Protein AF-A0A357V239-F1 (afdb_monomer)

Structure (mmCIF, N/CA/C/O backbone):
data_AF-A0A357V239-F1
#
_entry.id   AF-A0A357V239-F1
#
loop_
_atom_site.group_PDB
_atom_site.id
_atom_site.type_symbol
_atom_site.label_atom_id
_atom_site.label_alt_id
_atom_site.label_comp_id
_atom_site.label_asym_id
_atom_site.label_entity_id
_atom_site.label_seq_id
_atom_site.pdbx_PDB_ins_code
_atom_site.Cartn_x
_atom_site.Cartn_y
_atom_site.Cartn_z
_atom_site.occupancy
_atom_site.B_iso_or_equiv
_atom_site.auth_seq_id
_atom_site.auth_comp_id
_atom_site.auth_asym_id
_atom_site.auth_atom_id
_atom_site.pdbx_PDB_model_num
ATOM 1 N N . HIS A 1 1 ? -3.108 10.289 6.604 1.00 75.75 1 HIS A N 1
ATOM 2 C CA . HIS A 1 1 ? -3.024 10.684 5.179 1.00 75.75 1 HIS A CA 1
ATOM 3 C C . HIS A 1 1 ? -1.623 11.129 4.774 1.00 75.75 1 HIS A C 1
ATOM 5 O O . HIS A 1 1 ? -1.155 10.671 3.743 1.00 75.75 1 HIS A O 1
ATOM 11 N N . GLU A 1 2 ? -0.924 11.922 5.594 1.00 83.00 2 GLU A N 1
ATOM 12 C CA . GLU A 1 2 ? 0.422 12.450 5.290 1.00 83.00 2 GLU A CA 1
ATOM 13 C C . GLU A 1 2 ? 1.502 11.390 5.030 1.00 83.00 2 GLU A C 1
ATOM 15 O O . GLU A 1 2 ? 2.431 11.656 4.282 1.00 83.00 2 GLU A O 1
ATOM 20 N N . ILE A 1 3 ? 1.356 10.178 5.579 1.00 79.88 3 ILE A N 1
ATOM 21 C CA . ILE A 1 3 ? 2.270 9.057 5.308 1.00 79.88 3 ILE A CA 1
ATOM 22 C C . ILE A 1 3 ? 1.857 8.272 4.045 1.00 79.88 3 ILE A C 1
ATOM 24 O O . ILE A 1 3 ? 2.708 7.830 3.279 1.00 79.88 3 ILE A O 1
ATOM 28 N N . ARG A 1 4 ? 0.551 8.149 3.758 1.00 85.31 4 ARG A N 1
ATOM 29 C CA . ARG A 1 4 ? 0.061 7.428 2.565 1.00 85.31 4 ARG A CA 1
ATOM 30 C C . ARG A 1 4 ? 0.371 8.162 1.265 1.00 85.31 4 ARG A C 1
ATOM 32 O O . ARG A 1 4 ? 0.709 7.521 0.281 1.00 85.31 4 ARG A O 1
ATOM 39 N N . THR A 1 5 ? 0.267 9.4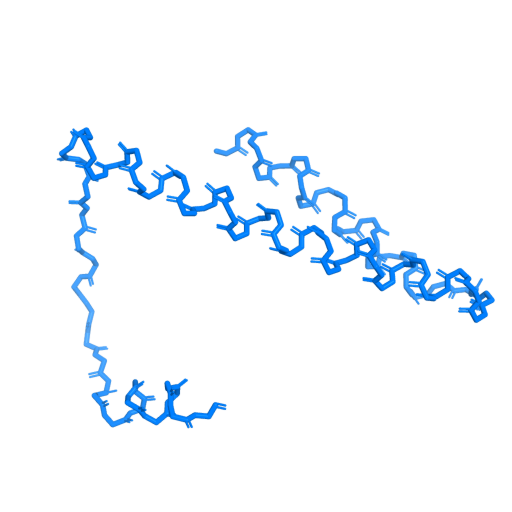92 1.243 1.00 92.38 5 THR A N 1
ATOM 40 C CA . THR A 1 5 ? 0.528 10.298 0.038 1.00 92.38 5 THR A CA 1
ATOM 41 C C . THR A 1 5 ? 1.928 10.072 -0.557 1.00 92.38 5 THR A C 1
ATOM 43 O O . THR A 1 5 ? 2.001 9.759 -1.746 1.00 92.38 5 THR A O 1
ATOM 46 N N . PRO A 1 6 ? 3.039 10.173 0.203 1.00 89.44 6 PRO A N 1
ATOM 47 C CA . PRO A 1 6 ? 4.368 9.915 -0.348 1.00 89.44 6 PRO A CA 1
ATOM 48 C C . PRO A 1 6 ? 4.560 8.448 -0.755 1.00 89.44 6 PRO A C 1
ATOM 50 O O . PRO A 1 6 ? 5.140 8.192 -1.807 1.00 89.44 6 PRO A O 1
ATOM 53 N N . MET A 1 7 ? 4.024 7.492 0.011 1.00 91.25 7 MET A N 1
ATOM 54 C CA . MET A 1 7 ? 4.122 6.064 -0.320 1.00 91.25 7 MET A CA 1
ATOM 55 C C . MET A 1 7 ? 3.388 5.707 -1.614 1.00 91.25 7 MET A C 1
ATOM 57 O O . MET A 1 7 ? 3.945 5.019 -2.468 1.00 91.25 7 MET A O 1
ATOM 61 N N . ASN A 1 8 ? 2.176 6.231 -1.805 1.00 90.06 8 ASN A N 1
ATOM 62 C CA . ASN A 1 8 ? 1.423 6.062 -3.046 1.00 90.06 8 ASN A CA 1
ATOM 63 C C . ASN A 1 8 ? 2.139 6.722 -4.232 1.00 90.06 8 ASN A C 1
ATOM 65 O O . ASN A 1 8 ? 2.109 6.185 -5.335 1.00 90.06 8 ASN A O 1
ATOM 69 N N . GLY A 1 9 ? 2.822 7.850 -4.008 1.00 93.75 9 GLY A N 1
ATOM 70 C CA . GLY A 1 9 ? 3.676 8.474 -5.019 1.00 93.75 9 GLY A CA 1
ATOM 71 C C . GLY A 1 9 ? 4.834 7.568 -5.446 1.00 93.75 9 GLY A C 1
ATOM 72 O O . GLY A 1 9 ? 5.050 7.376 -6.640 1.00 93.75 9 GLY A O 1
ATOM 73 N N . ILE A 1 10 ? 5.543 6.964 -4.485 1.00 93.19 10 ILE A N 1
ATOM 74 C CA . ILE A 1 10 ? 6.639 6.023 -4.769 1.00 93.19 10 ILE A CA 1
ATOM 75 C C . ILE A 1 10 ? 6.116 4.787 -5.510 1.00 93.19 10 ILE A C 1
ATOM 77 O O . ILE A 1 10 ? 6.710 4.397 -6.515 1.00 93.19 10 ILE A O 1
ATOM 81 N N . MET A 1 11 ? 4.997 4.203 -5.064 1.00 92.94 11 MET A N 1
ATOM 82 C CA . MET A 1 11 ? 4.400 3.038 -5.724 1.00 92.94 11 MET A CA 1
ATOM 83 C C . MET A 1 11 ? 3.970 3.361 -7.158 1.00 92.94 11 MET A C 1
ATOM 85 O O . MET A 1 11 ? 4.316 2.620 -8.072 1.00 92.94 11 MET A O 1
ATOM 89 N N . GLY A 1 12 ? 3.308 4.500 -7.377 1.00 94.19 12 GLY A N 1
ATOM 90 C CA . GLY A 1 12 ? 2.884 4.917 -8.714 1.00 94.19 12 GLY A CA 1
ATOM 91 C C . GLY A 1 12 ? 4.062 5.150 -9.663 1.00 94.19 12 GLY A C 1
ATOM 92 O O . GLY A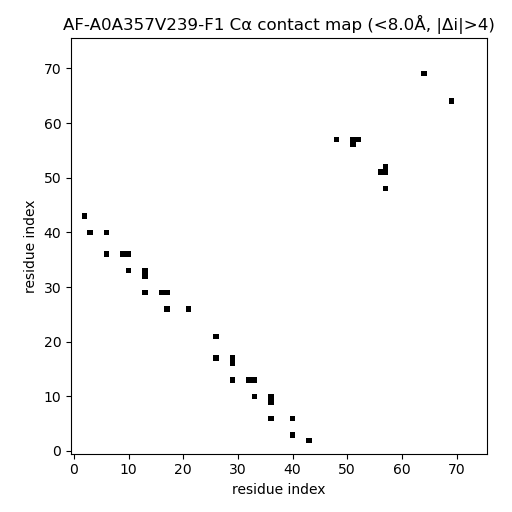 1 12 ? 4.012 4.758 -10.825 1.00 94.19 12 GLY A O 1
ATOM 93 N N . VAL A 1 13 ? 5.166 5.733 -9.180 1.00 95.50 13 VAL A N 1
ATOM 94 C CA . VAL A 1 13 ? 6.400 5.864 -9.979 1.00 95.50 13 VAL A CA 1
ATOM 95 C C . VAL A 1 13 ? 7.026 4.501 -10.262 1.00 95.50 13 VAL A C 1
ATOM 97 O O . VAL A 1 13 ? 7.478 4.264 -11.381 1.00 95.50 13 VAL A O 1
ATOM 100 N N . ALA A 1 14 ? 7.030 3.592 -9.287 1.00 94.50 14 ALA A N 1
ATOM 101 C CA . ALA A 1 14 ? 7.528 2.238 -9.488 1.00 94.50 14 ALA A CA 1
ATOM 102 C C . ALA A 1 14 ? 6.696 1.467 -10.531 1.00 94.50 14 ALA A C 1
ATOM 104 O O . ALA A 1 14 ? 7.265 0.795 -11.389 1.00 94.50 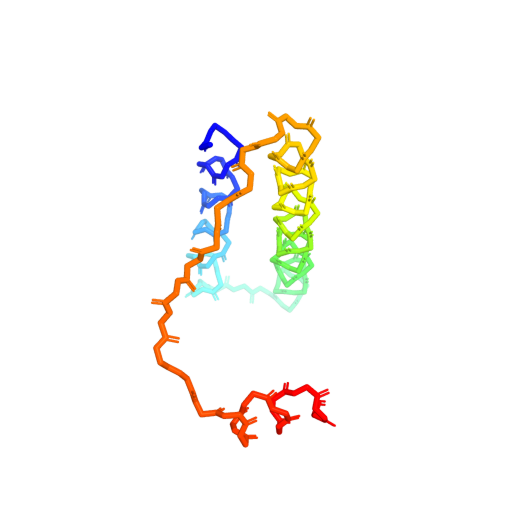14 ALA A O 1
ATOM 105 N N . GLU A 1 15 ? 5.370 1.604 -10.511 1.00 93.44 15 GLU A N 1
ATOM 106 C CA . GLU A 1 15 ? 4.465 1.043 -11.524 1.00 93.44 15 GLU A CA 1
ATOM 107 C C . GLU A 1 15 ? 4.728 1.638 -12.911 1.00 93.44 15 GLU A C 1
ATOM 109 O O . GLU A 1 15 ? 4.923 0.891 -13.866 1.00 93.44 15 GLU A O 1
ATOM 114 N N . MET A 1 16 ? 4.865 2.962 -13.024 1.00 95.00 16 MET A N 1
ATOM 115 C CA . MET A 1 16 ? 5.210 3.607 -14.298 1.00 95.00 16 MET A CA 1
ATOM 116 C C . MET A 1 16 ? 6.556 3.121 -14.856 1.00 95.00 16 MET A C 1
AT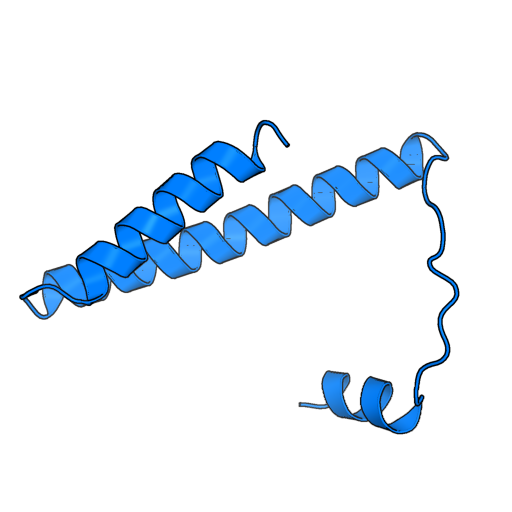OM 118 O O . MET A 1 16 ? 6.688 2.920 -16.061 1.00 95.00 16 MET A O 1
ATOM 122 N N . LEU A 1 17 ? 7.561 2.914 -13.997 1.00 96.00 17 LEU A N 1
ATOM 123 C CA . LEU A 1 17 ? 8.861 2.376 -14.410 1.00 96.00 17 LEU A CA 1
ATOM 124 C C . LEU A 1 17 ? 8.768 0.920 -14.870 1.00 96.00 17 LEU A C 1
ATOM 126 O O . LEU A 1 17 ? 9.508 0.530 -15.776 1.00 96.00 17 LEU A O 1
ATOM 130 N N . HIS A 1 18 ? 7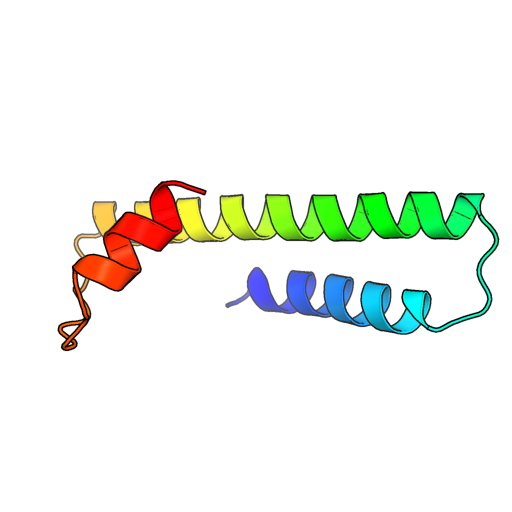.875 0.126 -14.277 1.00 93.19 18 HIS A N 1
ATOM 131 C CA . HIS A 1 18 ? 7.703 -1.289 -14.607 1.00 93.19 18 HIS A CA 1
ATOM 132 C C . HIS A 1 18 ? 7.332 -1.504 -16.083 1.00 93.19 18 HIS A C 1
ATOM 134 O O . HIS A 1 18 ? 7.785 -2.483 -16.694 1.00 93.19 18 HIS A O 1
ATOM 140 N N . ASP A 1 19 ? 6.585 -0.554 -16.650 1.00 93.69 19 ASP A N 1
ATOM 141 C CA . ASP A 1 19 ? 6.108 -0.551 -18.038 1.00 93.69 19 ASP A CA 1
ATOM 142 C C . ASP A 1 19 ? 7.145 -0.015 -19.046 1.00 93.69 19 ASP A C 1
ATOM 144 O O . ASP A 1 19 ? 6.896 0.024 -20.253 1.00 93.69 19 ASP A O 1
ATOM 148 N N . THR A 1 20 ? 8.337 0.372 -18.581 1.00 96.31 20 THR A N 1
ATOM 149 C CA . THR A 1 20 ? 9.441 0.835 -19.437 1.00 96.31 20 THR A CA 1
ATOM 150 C C . THR A 1 20 ? 10.415 -0.291 -19.810 1.00 96.31 20 THR A C 1
ATOM 152 O O . THR A 1 20 ? 10.378 -1.409 -19.286 1.00 96.31 20 THR A O 1
ATOM 155 N N . ALA A 1 21 ? 11.334 -0.002 -20.738 1.00 97.31 21 ALA A N 1
ATOM 156 C CA . ALA A 1 21 ? 12.416 -0.916 -21.084 1.00 97.31 21 ALA A CA 1
ATOM 157 C C . ALA A 1 21 ? 13.456 -0.984 -19.949 1.00 97.31 21 ALA A C 1
ATOM 159 O O . ALA A 1 21 ? 14.311 -0.111 -19.818 1.00 97.31 21 ALA A O 1
ATOM 160 N N . LEU A 1 22 ? 13.393 -2.050 -19.149 1.00 97.38 22 LEU A N 1
ATOM 161 C CA . LEU A 1 22 ? 14.316 -2.322 -18.045 1.00 97.38 22 LEU A CA 1
ATOM 162 C C . LEU A 1 22 ? 15.183 -3.550 -18.334 1.00 97.38 22 LEU A C 1
ATOM 164 O O . LEU A 1 22 ? 14.694 -4.568 -18.832 1.00 97.38 22 LEU A O 1
ATOM 168 N N . SER A 1 23 ? 16.457 -3.489 -17.945 1.00 98.06 23 SER A N 1
ATOM 169 C CA . SER A 1 23 ? 17.297 -4.688 -17.838 1.00 98.06 23 SER A CA 1
ATOM 170 C C . SER A 1 23 ? 16.767 -5.643 -16.760 1.00 98.06 23 SER A C 1
ATOM 172 O O . SER A 1 23 ? 16.018 -5.245 -15.866 1.00 98.06 23 SER A O 1
ATOM 174 N N . SER A 1 24 ? 17.190 -6.909 -16.800 1.00 96.88 24 SER A N 1
ATOM 175 C CA . SER A 1 24 ? 16.818 -7.909 -15.787 1.00 96.88 24 SER A CA 1
ATOM 176 C C . SER A 1 24 ? 17.195 -7.472 -14.367 1.00 96.88 24 SER A C 1
ATOM 178 O O . SER A 1 24 ? 16.388 -7.596 -13.449 1.00 96.88 24 SER A O 1
ATOM 180 N N . THR A 1 25 ? 18.386 -6.893 -14.192 1.00 97.94 25 THR A N 1
ATOM 181 C CA . THR A 1 25 ? 18.847 -6.360 -12.904 1.00 97.94 25 THR A CA 1
ATOM 182 C C . THR A 1 25 ? 17.969 -5.209 -12.415 1.00 97.94 25 THR A C 1
ATOM 184 O O . THR A 1 25 ? 17.555 -5.214 -11.259 1.00 97.94 25 THR A O 1
ATOM 187 N N . GLN A 1 26 ? 17.637 -4.250 -13.286 1.00 98.06 26 GLN A N 1
ATOM 188 C CA . GLN A 1 26 ? 16.755 -3.133 -12.925 1.00 98.06 26 GLN A CA 1
ATOM 189 C C . GLN A 1 26 ? 15.346 -3.612 -12.572 1.00 98.06 26 GLN A C 1
ATOM 191 O O . GLN A 1 26 ? 14.764 -3.115 -11.613 1.00 98.06 26 GLN A O 1
ATOM 196 N N . ARG A 1 27 ? 14.815 -4.606 -13.296 1.00 96.94 27 ARG A N 1
ATOM 197 C CA . ARG A 1 27 ? 13.514 -5.206 -12.975 1.00 96.94 27 ARG A CA 1
ATOM 198 C C . ARG A 1 27 ? 13.532 -5.869 -11.597 1.00 96.94 27 ARG A C 1
ATOM 200 O O . ARG A 1 27 ? 12.616 -5.641 -10.821 1.00 96.94 27 ARG A O 1
ATOM 207 N N . GLY A 1 28 ? 14.598 -6.600 -11.261 1.00 97.31 28 GLY A N 1
ATOM 208 C CA . GLY A 1 28 ? 14.769 -7.180 -9.925 1.00 97.31 28 GLY A CA 1
ATOM 209 C C . GLY A 1 28 ? 14.826 -6.122 -8.817 1.00 97.31 28 GLY A C 1
ATOM 210 O O . GLY A 1 28 ? 14.153 -6.259 -7.799 1.00 97.31 28 GLY A O 1
ATOM 211 N N . MET A 1 29 ? 15.567 -5.029 -9.029 1.00 97.50 29 MET A N 1
ATOM 212 C CA . MET A 1 29 ? 15.591 -3.896 -8.091 1.00 97.50 29 MET A CA 1
ATOM 213 C C . MET A 1 29 ? 14.209 -3.253 -7.934 1.00 97.50 29 MET A C 1
ATOM 215 O O . MET A 1 29 ? 13.809 -2.922 -6.820 1.00 97.50 29 MET A O 1
ATOM 219 N N . LEU A 1 30 ? 13.468 -3.099 -9.033 1.00 97.00 30 LEU A N 1
ATOM 220 C CA . LEU A 1 30 ? 12.127 -2.525 -9.014 1.00 97.00 30 LEU A CA 1
ATOM 221 C C . LEU A 1 30 ? 11.140 -3.394 -8.227 1.00 97.00 30 LEU A C 1
ATOM 223 O O . LEU A 1 30 ? 10.378 -2.860 -7.425 1.00 97.00 30 LEU A O 1
ATOM 227 N N . THR A 1 31 ? 11.200 -4.718 -8.390 1.00 95.81 31 THR A N 1
ATOM 228 C CA . THR A 1 31 ? 10.408 -5.659 -7.586 1.00 95.81 31 THR A CA 1
ATOM 229 C C . THR A 1 31 ? 10.707 -5.499 -6.095 1.00 95.81 31 THR A C 1
ATOM 231 O O . THR A 1 31 ? 9.780 -5.344 -5.304 1.00 95.81 31 THR A O 1
ATOM 234 N N . ILE A 1 32 ? 11.987 -5.413 -5.710 1.00 96.62 32 ILE A N 1
ATOM 235 C CA . ILE A 1 32 ? 12.3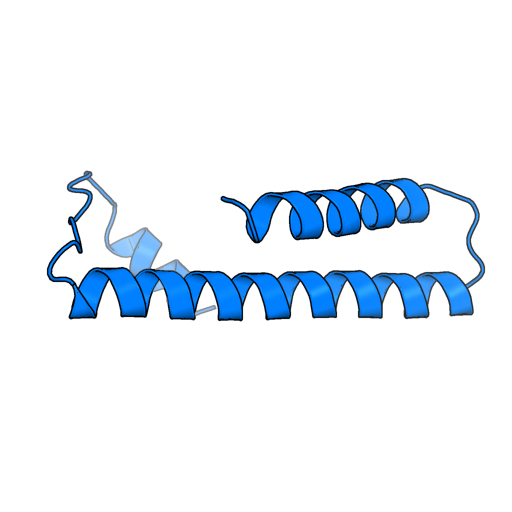84 -5.189 -4.309 1.00 96.62 32 ILE A CA 1
ATOM 236 C C . ILE A 1 32 ? 11.797 -3.878 -3.766 1.00 96.62 32 ILE A C 1
ATOM 238 O O . ILE A 1 32 ? 11.313 -3.844 -2.632 1.00 96.62 32 ILE A O 1
ATOM 242 N N . ILE A 1 33 ? 11.812 -2.801 -4.559 1.00 95.06 33 ILE A N 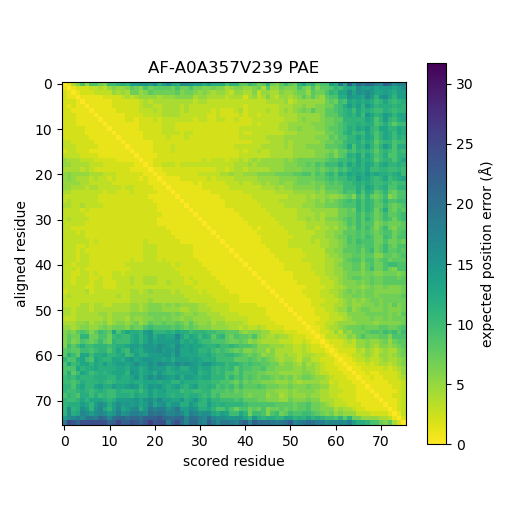1
ATOM 243 C CA . ILE A 1 33 ? 11.223 -1.510 -4.171 1.00 95.06 33 ILE A CA 1
ATOM 244 C C . ILE A 1 33 ? 9.715 -1.651 -3.940 1.00 95.06 33 ILE A C 1
ATOM 246 O O . ILE A 1 33 ? 9.218 -1.196 -2.908 1.00 95.06 33 ILE A O 1
ATOM 250 N N . GLN A 1 34 ? 8.991 -2.290 -4.862 1.00 94.44 34 GLN A N 1
ATOM 251 C CA . GLN A 1 34 ? 7.543 -2.488 -4.751 1.00 94.44 34 GLN A CA 1
ATOM 252 C C . GLN A 1 34 ? 7.179 -3.327 -3.519 1.00 94.44 34 GLN A C 1
ATOM 254 O O . GLN A 1 34 ? 6.295 -2.940 -2.752 1.00 94.44 34 GLN A O 1
ATOM 259 N N . ASP A 1 35 ? 7.894 -4.426 -3.277 1.00 95.19 35 ASP A N 1
ATOM 260 C CA . ASP A 1 35 ? 7.658 -5.297 -2.120 1.00 95.19 35 ASP A CA 1
ATOM 261 C C . ASP A 1 35 ? 7.962 -4.587 -0.798 1.00 95.19 35 ASP A C 1
ATOM 263 O O . ASP A 1 35 ? 7.188 -4.679 0.161 1.00 95.19 35 ASP A O 1
ATOM 267 N N . SER A 1 36 ? 9.040 -3.801 -0.762 1.00 95.00 36 SER A N 1
ATOM 268 C CA . SER A 1 36 ? 9.389 -2.984 0.403 1.00 95.00 36 SER A CA 1
ATOM 269 C C . SER A 1 36 ? 8.327 -1.920 0.676 1.00 95.00 36 SER A C 1
ATOM 271 O O . SER A 1 36 ? 7.949 -1.710 1.826 1.00 95.00 36 SER A O 1
ATOM 273 N N . CYS A 1 37 ? 7.800 -1.275 -0.370 1.00 93.56 37 CYS A N 1
ATOM 274 C CA . CYS A 1 37 ? 6.746 -0.275 -0.222 1.00 93.56 37 CYS A CA 1
ATOM 275 C C . CYS A 1 37 ? 5.435 -0.890 0.277 1.00 93.56 37 CYS A C 1
ATOM 277 O O . CYS A 1 37 ? 4.806 -0.314 1.164 1.00 93.56 37 CYS A O 1
ATOM 279 N N . ARG A 1 38 ? 5.043 -2.064 -0.242 1.00 92.88 38 ARG A N 1
ATOM 280 C CA . ARG A 1 38 ? 3.872 -2.816 0.244 1.00 92.88 38 ARG A CA 1
ATOM 281 C C . ARG A 1 38 ? 4.019 -3.193 1.717 1.00 92.88 38 ARG A C 1
ATOM 283 O O . ARG A 1 38 ? 3.119 -2.930 2.508 1.00 92.88 38 ARG A O 1
ATOM 290 N N . THR A 1 39 ? 5.175 -3.740 2.085 1.00 95.00 39 THR A N 1
ATOM 291 C CA . THR A 1 39 ? 5.478 -4.129 3.471 1.00 95.00 39 THR A CA 1
ATOM 292 C C . THR A 1 39 ? 5.424 -2.924 4.407 1.00 95.00 39 THR A C 1
ATOM 294 O O . THR A 1 39 ? 4.778 -2.971 5.450 1.00 95.00 39 THR A O 1
ATOM 297 N N . LEU A 1 40 ? 6.055 -1.813 4.018 1.00 93.81 40 LEU A N 1
ATOM 298 C CA . LEU A 1 40 ? 6.067 -0.593 4.820 1.00 93.81 40 LEU A CA 1
ATOM 299 C C . LEU A 1 40 ? 4.659 -0.003 4.978 1.00 93.81 40 LEU A C 1
ATOM 301 O O . LEU A 1 40 ? 4.310 0.424 6.075 1.00 93.81 40 LEU A O 1
ATOM 305 N N . MET A 1 41 ? 3.842 -0.018 3.920 1.00 93.62 41 MET A N 1
ATOM 306 C CA . MET A 1 41 ? 2.439 0.406 3.992 1.00 93.62 41 MET A CA 1
ATOM 307 C C . MET A 1 41 ? 1.636 -0.429 4.990 1.00 93.62 41 MET A C 1
ATOM 309 O O . MET A 1 41 ? 0.945 0.161 5.813 1.00 93.62 41 MET A O 1
ATOM 313 N N . SER A 1 42 ? 1.787 -1.760 4.977 1.00 93.31 42 SER A N 1
ATOM 314 C CA . SER A 1 42 ? 1.136 -2.641 5.959 1.00 93.31 42 SER A CA 1
ATOM 315 C C . SER A 1 42 ? 1.518 -2.259 7.388 1.00 93.31 42 SER A C 1
ATOM 317 O O . SER A 1 42 ? 0.646 -2.035 8.216 1.00 93.31 42 SER A O 1
ATOM 319 N N . ILE A 1 43 ? 2.817 -2.083 7.657 1.00 94.94 43 ILE A N 1
ATOM 320 C CA . ILE A 1 43 ? 3.311 -1.687 8.985 1.00 94.94 43 ILE A CA 1
ATOM 321 C C . ILE A 1 43 ? 2.732 -0.331 9.412 1.00 94.94 43 ILE A C 1
ATOM 323 O O . ILE A 1 43 ? 2.371 -0.136 10.571 1.00 94.94 43 ILE A O 1
ATOM 327 N N . ILE A 1 44 ? 2.661 0.631 8.492 1.00 92.50 44 ILE A N 1
ATOM 328 C CA . ILE A 1 44 ? 2.096 1.953 8.777 1.00 92.50 44 ILE A CA 1
ATOM 329 C C . ILE A 1 44 ? 0.606 1.846 9.104 1.00 92.50 44 ILE A C 1
ATOM 331 O O . ILE A 1 44 ? 0.161 2.485 10.058 1.00 92.50 44 ILE A O 1
ATOM 335 N N . ASP A 1 45 ? -0.162 1.083 8.326 1.00 91.06 45 ASP A N 1
ATOM 336 C CA . ASP A 1 45 ? -1.593 0.908 8.572 1.00 91.06 45 ASP A CA 1
ATOM 337 C C . ASP A 1 45 ? -1.832 0.191 9.918 1.00 91.06 45 ASP A C 1
ATOM 339 O O . ASP A 1 45 ? -2.649 0.676 10.702 1.00 91.06 45 ASP A O 1
ATOM 343 N N . ASP A 1 46 ? -1.023 -0.816 10.271 1.00 93.19 46 ASP A N 1
ATOM 344 C CA . ASP A 1 46 ? -1.066 -1.481 11.585 1.00 93.19 46 ASP A CA 1
ATOM 345 C C . ASP A 1 46 ? -0.811 -0.498 12.745 1.00 93.19 46 ASP A C 1
ATOM 347 O O . ASP A 1 46 ? -1.537 -0.484 13.743 1.00 93.19 46 ASP A O 1
ATOM 351 N N . ILE A 1 47 ? 0.196 0.376 12.619 1.00 93.12 47 ILE A N 1
ATOM 352 C CA . ILE A 1 47 ? 0.506 1.404 13.631 1.00 93.12 47 ILE A CA 1
ATOM 353 C C . ILE A 1 47 ? -0.648 2.406 13.772 1.00 93.12 47 ILE A C 1
ATOM 355 O O . ILE A 1 47 ? -0.976 2.846 14.882 1.00 93.12 47 ILE A O 1
ATOM 359 N N . LEU A 1 48 ? -1.262 2.803 12.655 1.00 89.62 48 LEU A N 1
ATOM 360 C CA . LEU A 1 48 ? -2.387 3.734 12.662 1.00 89.62 48 LEU A CA 1
ATOM 361 C C . LEU A 1 48 ? -3.627 3.109 13.300 1.00 89.62 48 LEU A C 1
ATOM 363 O O . LEU A 1 48 ? -4.316 3.792 14.064 1.00 89.62 48 LEU A O 1
ATOM 367 N N . ASP A 1 49 ? -3.904 1.840 13.022 1.00 91.00 49 ASP A N 1
ATOM 368 C CA . ASP A 1 49 ? -5.023 1.123 13.627 1.00 91.00 49 ASP A CA 1
ATOM 369 C C . ASP A 1 49 ? -4.799 0.904 15.122 1.00 91.00 49 ASP A C 1
ATOM 371 O O . ASP A 1 49 ? -5.691 1.212 15.918 1.00 91.00 49 ASP A O 1
ATOM 375 N N . PHE A 1 50 ? -3.582 0.541 15.535 1.00 93.56 50 PHE A N 1
ATOM 376 C CA . PHE A 1 50 ? -3.210 0.501 16.951 1.00 93.56 50 PHE A CA 1
ATOM 377 C C . PHE A 1 50 ? -3.437 1.858 17.641 1.00 93.56 50 PHE A C 1
ATOM 379 O O . PHE A 1 50 ? -4.065 1.933 18.698 1.00 93.56 50 PHE A O 1
ATOM 386 N N . SER A 1 51 ? -3.035 2.956 16.995 1.00 92.31 51 SER A N 1
ATOM 387 C CA . SER A 1 51 ? -3.234 4.316 17.517 1.00 92.31 51 SER A CA 1
ATOM 388 C C . SER A 1 51 ? -4.715 4.699 17.657 1.00 92.31 51 SER A C 1
ATOM 390 O O . SER A 1 51 ? -5.081 5.455 18.561 1.00 92.31 51 SER A O 1
ATOM 392 N N . LYS A 1 52 ? -5.595 4.213 16.769 1.00 91.50 52 LYS A N 1
ATOM 393 C CA . LYS A 1 52 ? -7.051 4.414 16.905 1.00 91.50 52 LYS A CA 1
ATOM 394 C C . LYS A 1 52 ? -7.606 3.623 18.083 1.00 91.50 52 LYS A C 1
ATOM 396 O O . LYS A 1 52 ? -8.437 4.165 18.810 1.00 91.50 52 LYS A O 1
ATOM 401 N N . ILE A 1 53 ? -7.145 2.386 18.275 1.00 93.56 53 ILE A N 1
ATOM 402 C CA . ILE A 1 53 ? -7.560 1.519 19.383 1.00 93.56 53 ILE A CA 1
ATOM 403 C C . ILE A 1 53 ? -7.192 2.159 20.724 1.00 93.56 53 ILE A C 1
ATOM 405 O O . ILE A 1 53 ? -8.075 2.342 21.560 1.00 93.56 53 ILE A O 1
ATOM 409 N N . GLU A 1 54 ? -5.934 2.571 20.913 1.00 94.06 54 GLU A N 1
ATOM 410 C CA . GLU A 1 54 ? -5.489 3.199 22.169 1.00 94.06 54 GLU A CA 1
ATOM 411 C C . GLU A 1 54 ? -6.217 4.513 22.467 1.00 94.06 54 GLU A C 1
ATOM 413 O O . GLU A 1 54 ? -6.516 4.824 23.619 1.00 94.06 54 GLU A O 1
ATOM 418 N N . ALA A 1 55 ? -6.556 5.276 21.428 1.00 95.00 55 ALA A N 1
ATOM 419 C CA . ALA A 1 55 ? -7.323 6.506 21.576 1.00 95.00 55 ALA A CA 1
ATOM 420 C C . ALA A 1 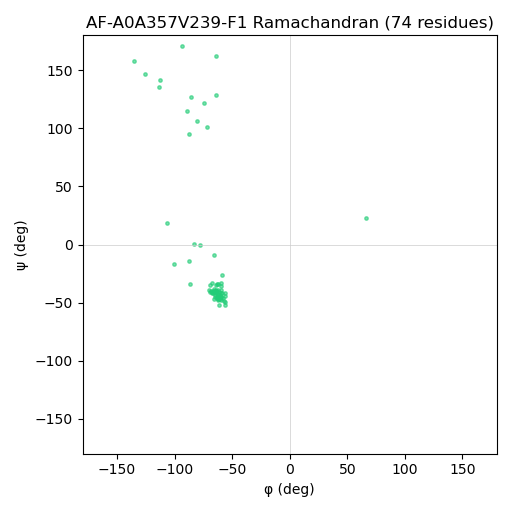55 ? -8.832 6.278 21.796 1.00 95.00 55 ALA A C 1
ATOM 422 O O . ALA A 1 55 ? -9.573 7.260 21.886 1.00 95.00 55 ALA A O 1
ATOM 423 N N . GLY A 1 56 ? -9.306 5.025 21.825 1.00 92.81 56 GLY A N 1
ATOM 424 C CA . GLY A 1 56 ? -10.730 4.690 21.928 1.00 92.81 56 GLY A CA 1
ATOM 425 C C . GLY A 1 56 ? -11.555 5.114 20.707 1.00 92.81 56 GLY A C 1
ATOM 426 O O . GLY A 1 56 ? -12.758 5.322 20.824 1.00 92.81 56 GLY A O 1
ATOM 427 N N . ARG A 1 57 ? -10.911 5.282 19.544 1.00 92.06 57 ARG A N 1
ATOM 428 C CA . ARG A 1 57 ? -11.513 5.729 18.273 1.00 92.06 57 ARG A CA 1
ATOM 429 C C . ARG A 1 57 ? -11.656 4.601 17.245 1.00 92.06 57 ARG A C 1
ATOM 431 O O . ARG A 1 57 ? -11.734 4.873 16.049 1.00 92.06 57 ARG A O 1
ATOM 438 N N . LEU A 1 58 ? -11.613 3.342 17.679 1.00 90.12 58 LEU A N 1
ATOM 439 C CA . LEU A 1 58 ? -11.925 2.219 16.799 1.00 90.12 58 LEU A CA 1
ATOM 440 C C . LEU A 1 58 ? -13.442 2.169 16.582 1.00 90.12 58 LEU A C 1
ATOM 442 O O . LEU A 1 58 ? -14.199 2.023 17.538 1.00 90.12 58 LEU A O 1
ATOM 446 N N . GLU A 1 59 ? -13.868 2.249 15.327 1.00 87.00 59 GLU A N 1
ATOM 447 C CA . GLU A 1 59 ? -15.263 2.078 14.924 1.00 87.00 59 GLU A CA 1
ATOM 448 C C . GLU A 1 59 ? -15.387 0.803 14.087 1.00 87.00 59 GLU A C 1
ATOM 450 O O . GLU A 1 59 ? -14.548 0.534 13.226 1.00 87.00 59 GLU A O 1
ATOM 455 N N . LEU A 1 60 ? -16.416 -0.000 14.364 1.00 89.56 60 LEU A N 1
ATOM 456 C CA . LEU A 1 60 ? -16.716 -1.195 13.581 1.00 89.56 60 LEU A CA 1
ATOM 457 C C . LEU A 1 60 ? -17.571 -0.807 12.377 1.00 89.56 60 LEU A C 1
ATOM 459 O O . LEU A 1 60 ? -18.635 -0.208 12.540 1.00 89.56 60 LEU A O 1
ATOM 463 N N . ASP A 1 61 ? -17.136 -1.203 11.185 1.00 88.94 61 ASP A N 1
ATOM 464 C CA . ASP A 1 61 ? -17.966 -1.130 9.988 1.00 88.94 61 ASP A CA 1
ATOM 465 C C . ASP A 1 61 ? -18.922 -2.332 9.949 1.00 88.94 61 ASP A C 1
ATOM 467 O O . ASP A 1 61 ? -18.517 -3.476 9.729 1.00 88.94 61 ASP A O 1
ATOM 471 N N . LEU A 1 62 ? -20.201 -2.080 10.230 1.00 93.75 62 LEU A N 1
ATOM 472 C CA . LEU A 1 62 ? -21.240 -3.105 10.250 1.00 93.75 62 LEU A CA 1
ATOM 473 C C . LEU A 1 62 ? -21.833 -3.273 8.850 1.00 93.75 62 LEU A C 1
ATOM 475 O O . LEU A 1 62 ? -22.785 -2.585 8.477 1.00 93.75 62 LEU A O 1
ATOM 479 N N . SER A 1 63 ? -21.313 -4.242 8.101 1.00 95.00 63 SER A N 1
ATOM 480 C CA . SER A 1 63 ? -21.824 -4.615 6.782 1.00 95.00 63 SER A CA 1
ATOM 481 C C . SER A 1 63 ? -22.158 -6.114 6.700 1.00 95.00 63 SER A C 1
ATOM 483 O O . SER A 1 63 ? -21.511 -6.935 7.355 1.00 95.00 63 SER A O 1
ATOM 485 N N . PRO A 1 64 ? -23.192 -6.520 5.932 1.00 95.94 64 PRO A N 1
ATOM 486 C CA . PRO A 1 64 ? -23.450 -7.932 5.675 1.00 95.94 64 PRO A CA 1
ATOM 487 C C . PRO A 1 64 ? -22.295 -8.558 4.889 1.00 95.94 64 PRO A C 1
ATOM 489 O O . PRO A 1 64 ? -21.934 -8.069 3.821 1.00 95.94 64 PRO A O 1
ATOM 492 N N . PHE A 1 65 ? -21.770 -9.682 5.373 1.00 95.06 65 PHE A N 1
ATOM 493 C CA . PHE A 1 65 ? -20.755 -10.467 4.673 1.00 95.06 65 PHE A CA 1
ATOM 494 C C . PHE A 1 65 ? -21.087 -11.961 4.734 1.00 95.06 65 PHE A C 1
ATOM 496 O O . PHE A 1 65 ? -21.841 -12.423 5.596 1.00 95.06 65 PHE A O 1
ATOM 503 N N . ARG A 1 66 ? -20.533 -12.738 3.799 1.00 96.31 66 ARG A N 1
ATOM 504 C CA . ARG A 1 66 ? -20.678 -14.196 3.780 1.00 96.31 66 ARG A CA 1
ATOM 505 C C . ARG A 1 66 ? -19.552 -14.821 4.593 1.00 96.31 66 ARG A C 1
ATOM 507 O O . ARG A 1 66 ? -18.391 -14.737 4.212 1.00 96.31 66 ARG A O 1
ATOM 514 N N . LEU A 1 67 ? -19.908 -15.475 5.699 1.00 94.56 67 LEU A N 1
ATOM 515 C CA . LEU A 1 67 ? -18.932 -16.122 6.579 1.00 94.56 67 LEU A CA 1
ATOM 516 C C . LEU A 1 67 ? -18.115 -17.205 5.857 1.00 94.56 67 LEU A C 1
ATOM 518 O O . LEU A 1 67 ? -16.932 -17.341 6.136 1.00 94.56 67 LEU A O 1
ATOM 522 N N . SER A 1 68 ? -18.727 -17.945 4.923 1.00 96.12 68 SER A N 1
ATOM 523 C CA . SER A 1 68 ? -18.027 -18.953 4.115 1.00 96.12 68 SER A CA 1
ATOM 524 C C . SER A 1 68 ? -16.844 -18.358 3.360 1.00 96.12 68 SER A C 1
ATOM 526 O O . SER A 1 68 ? -15.738 -18.870 3.460 1.00 96.12 68 SER A O 1
ATOM 528 N N . ASP A 1 69 ? -17.085 -17.241 2.676 1.00 95.06 69 ASP A N 1
ATOM 529 C CA . ASP A 1 69 ? -16.118 -16.600 1.787 1.00 95.06 69 ASP A CA 1
ATOM 530 C C . ASP A 1 69 ? -14.963 -16.003 2.612 1.00 95.06 69 ASP A C 1
ATOM 532 O O . ASP A 1 69 ? -13.807 -16.053 2.206 1.00 95.06 69 ASP A O 1
ATOM 536 N N . LEU A 1 70 ? -15.268 -15.497 3.816 1.00 93.25 70 LEU A N 1
ATOM 537 C CA . LEU A 1 70 ? -14.262 -15.005 4.757 1.00 93.25 70 LEU A CA 1
ATOM 538 C C . LEU A 1 70 ? -13.350 -16.128 5.269 1.00 93.25 70 LEU A C 1
ATOM 540 O O . LEU A 1 70 ? -12.140 -15.946 5.331 1.00 93.25 70 LEU A O 1
ATOM 544 N N . VAL A 1 71 ? -13.923 -17.266 5.675 1.00 95.44 71 VAL A N 1
ATOM 545 C CA . VAL A 1 71 ? -13.147 -18.391 6.224 1.00 95.44 71 VAL A CA 1
ATOM 546 C C . VAL A 1 71 ? -12.276 -19.031 5.145 1.00 95.44 71 VAL A C 1
ATOM 548 O O . VAL A 1 71 ? -11.127 -19.366 5.419 1.00 95.44 71 VAL A O 1
ATOM 551 N N . GLU A 1 72 ? -12.802 -19.167 3.927 1.00 94.88 72 GLU A N 1
ATOM 552 C CA . GLU A 1 72 ? -12.057 -19.692 2.779 1.00 94.88 72 GLU A CA 1
ATOM 553 C C . GLU A 1 72 ? -10.859 -18.796 2.437 1.00 94.88 72 GLU A C 1
ATOM 555 O O . GLU A 1 72 ? -9.745 -19.295 2.326 1.00 94.88 72 GLU A O 1
ATOM 560 N N . GLY A 1 73 ? -11.039 -17.470 2.419 1.00 90.44 73 GLY A N 1
ATOM 561 C CA . GLY A 1 73 ? -9.956 -16.523 2.124 1.00 90.44 73 GLY A CA 1
ATOM 562 C C . GLY A 1 73 ? -8.813 -16.457 3.149 1.00 90.44 73 GLY A C 1
ATOM 563 O O . GLY A 1 73 ? -7.817 -15.794 2.881 1.00 90.44 73 GLY A O 1
ATOM 564 N N . VAL A 1 74 ? -8.941 -17.100 4.316 1.00 91.12 74 VAL A N 1
ATOM 565 C CA . VAL A 1 74 ? -7.874 -17.199 5.336 1.00 91.12 74 VAL A CA 1
ATOM 566 C C . VAL A 1 74 ? -7.151 -18.554 5.279 1.00 91.12 74 VAL A C 1
ATOM 568 O O . VAL A 1 74 ? -6.086 -18.708 5.874 1.00 91.12 74 VAL A O 1
ATOM 571 N N . ALA A 1 75 ? -7.739 -19.552 4.615 1.00 84.81 75 ALA A N 1
ATOM 572 C CA . ALA A 1 75 ? -7.204 -20.910 4.557 1.00 84.81 75 ALA A CA 1
ATOM 573 C C . ALA A 1 75 ? -6.201 -21.139 3.407 1.00 84.81 75 ALA A C 1
ATOM 575 O O . ALA A 1 75 ? -5.487 -22.144 3.451 1.00 84.81 75 ALA A O 1
ATOM 576 N N . ASP A 1 76 ? -6.145 -20.224 2.43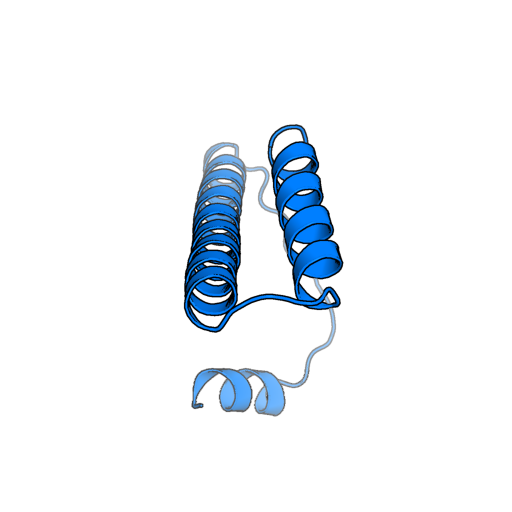3 1.00 54.19 76 ASP A N 1
ATOM 577 C CA . ASP A 1 76 ? -5.185 -20.184 1.315 1.00 54.19 76 ASP A CA 1
ATOM 578 C C . ASP A 1 76 ? -3.959 -19.304 1.629 1.00 54.19 76 ASP A C 1
ATOM 580 O O . ASP A 1 76 ? -2.836 -19.690 1.221 1.00 54.19 76 ASP A O 1
#

Solvent-accessible surface area (backbone atoms only — not comparable to full-atom values): 4661 Å² total; per-residue (Å²): 106,83,69,54,56,60,51,53,50,54,49,52,51,52,55,60,55,65,80,48,97,63,55,73,68,55,47,54,53,49,51,52,52,52,52,50,52,54,52,50,49,52,54,51,52,52,53,51,52,52,54,28,49,78,69,71,63,66,76,85,84,89,69,94,76,61,67,68,63,57,55,54,72,72,74,113

pLDDT: mean 92.62, std 5.92, range [54.19, 98.06]

Radius of gyration: 17.46 Å; Cα contacts (8 Å, |Δi|>4): 19; chains: 1; bounding box: 42×33×43 Å

Mean predicted aligned error: 5.65 Å

Foldseek 3Di:
DVVVVVLVVQLVVLVVVCPDDDDPVVNVVSVVSNVVSVVVVVVVVVVVQVVCVVVVNDDDDDDDDDPVVVVVVVVD

Secondary structure (DSSP, 8-state):
-TTHHHHHHHHHHHHHHHTS---HHHHHHHHHHHHHHHHHHHHHHHHHHHHHHHTT----------HHHHHHHHH-

Sequence (76 aa):
HEIRTPMNGIMGVAEMLHDTALSSTQRGMLTIIQDSCRTLMSIIDDILDFSKIEAGRLELDLSPFRLSDLVEGVAD

Nearest PDB structures (foldseek):
  7z8n-assembly1_D  TM=8.336E-01  e=1.018E-04  Pseudomonas aeruginosa PAO1
  6dk7-assembly1_A  TM=8.167E-01  e=1.248E-04  Pseudomonas aeruginosa
  6dk8-assembly4_G  TM=8.144E-01  e=1.336E-04  Pseudomonas aeruginosa
  7n0e-assembly1_B  TM=7.881E-01  e=1.336E-04  Pseudomonas aeruginosa
  6dk8-assembly2_C  TM=8.263E-01  e=3.024E-04  Pseudomonas aeruginosa